Protein AF-A0A5J4TFV8-F1 (afdb_monomer_lite)

pLDDT: mean 76.61, std 14.11, range [41.38, 96.81]

Radius of gyration: 26.23 Å; chains: 1; bounding box: 53×34×76 Å

Organism: NCBI:txid222440

InterPro domains:
  IPR018939 Autophagy-related protein 27 [PF09451] (7-76)

Sequence (103 aa):
LYTTRHVYEVFWYDPQACYIKGGHGISIGWVFIILLIIAVALYFAIGSFIRGIIMKKKGNEVLPNFQFWIAVPGYIAYGAKLIFCPCISPRPGYDEIKDEQKV

Foldseek 3Di:
DDDDDDDDDPDPDDPPDDPPPPDPDDPVVVVVVVVVVVVVVCQQVVQLCCCCPVVVDDDQRSGPPSVVVVCVVVVVVVVVCCVVPVPDDPDPPPDPPPPDDDD

Structure (mmCIF, N/CA/C/O backbone):
data_AF-A0A5J4TFV8-F1
#
_entry.id   AF-A0A5J4TFV8-F1
#
loop_
_atom_site.group_PDB
_atom_site.id
_atom_site.type_symbol
_atom_site.label_atom_id
_atom_site.label_alt_id
_atom_site.label_comp_id
_atom_site.label_asym_id
_atom_site.label_entity_id
_atom_site.label_seq_id
_atom_site.pdbx_PDB_ins_code
_atom_site.Cartn_x
_atom_site.Cartn_y
_atom_site.Cartn_z
_atom_site.occupancy
_atom_site.B_iso_or_equiv
_atom_site.auth_seq_id
_atom_site.auth_comp_id
_atom_site.auth_asym_id
_atom_site.auth_atom_id
_atom_site.pdbx_PDB_model_num
ATOM 1 N N . LEU A 1 1 ? 11.021 -27.279 -57.393 1.00 42.78 1 LEU A N 1
ATOM 2 C CA . LEU A 1 1 ? 12.186 -26.375 -57.281 1.00 42.78 1 LEU A CA 1
ATOM 3 C C . LEU A 1 1 ? 11.903 -25.391 -56.145 1.00 42.78 1 LEU A C 1
ATOM 5 O O . LEU A 1 1 ? 10.908 -24.691 -56.186 1.00 42.78 1 LEU A O 1
ATOM 9 N N . TYR A 1 2 ? 12.715 -25.529 -55.100 1.00 46.75 2 TYR A N 1
ATOM 10 C CA . TYR A 1 2 ? 12.922 -24.809 -53.833 1.00 46.75 2 TYR A CA 1
ATOM 11 C C . TYR A 1 2 ? 12.117 -23.523 -53.520 1.00 46.75 2 TYR A C 1
ATOM 13 O O . TYR A 1 2 ? 12.299 -22.490 -54.152 1.00 46.75 2 TYR A O 1
ATOM 21 N N . THR A 1 3 ? 11.322 -23.572 -52.440 1.00 55.91 3 THR A N 1
ATOM 22 C CA . THR A 1 3 ? 10.806 -22.401 -51.703 1.00 55.91 3 THR A CA 1
ATOM 23 C C . THR A 1 3 ? 11.903 -21.871 -50.777 1.00 55.91 3 THR A C 1
ATOM 25 O O . THR A 1 3 ? 12.328 -22.563 -49.852 1.00 55.91 3 THR A O 1
ATOM 28 N N . THR A 1 4 ? 12.364 -20.643 -51.001 1.00 57.34 4 THR A N 1
ATOM 29 C CA . THR A 1 4 ? 13.286 -19.933 -50.105 1.00 57.34 4 THR A CA 1
ATOM 30 C C . THR A 1 4 ? 12.541 -19.422 -48.869 1.00 57.34 4 THR A C 1
ATOM 32 O O . THR A 1 4 ? 11.618 -18.618 -48.975 1.00 57.34 4 THR A O 1
ATOM 35 N N . ARG A 1 5 ? 12.935 -19.893 -47.679 1.00 58.16 5 ARG A N 1
ATOM 36 C CA . ARG A 1 5 ? 12.459 -19.384 -46.383 1.00 58.16 5 ARG A CA 1
ATOM 37 C C . ARG A 1 5 ? 13.254 -18.121 -46.034 1.00 58.16 5 ARG A C 1
ATOM 39 O O . ARG A 1 5 ? 14.449 -18.215 -45.777 1.00 58.16 5 ARG A O 1
ATOM 46 N N . HIS A 1 6 ? 12.603 -16.960 -46.007 1.00 63.12 6 HIS A N 1
ATOM 47 C CA . HIS A 1 6 ? 13.211 -15.729 -45.499 1.00 63.12 6 HIS A CA 1
ATOM 48 C C . HIS A 1 6 ? 13.226 -15.770 -43.966 1.00 63.12 6 HIS A C 1
ATOM 50 O O . HIS A 1 6 ? 12.175 -15.825 -43.329 1.00 63.12 6 HIS A O 1
ATOM 56 N N . VAL A 1 7 ? 14.421 -15.808 -43.379 1.00 68.56 7 VAL A N 1
ATOM 57 C CA . VAL A 1 7 ? 14.637 -15.690 -41.932 1.00 68.56 7 VAL A CA 1
ATOM 58 C C . VAL A 1 7 ? 14.918 -14.217 -41.654 1.00 68.56 7 VAL A C 1
ATOM 60 O O . VAL A 1 7 ? 15.916 -13.683 -42.128 1.00 68.56 7 VAL A O 1
ATOM 63 N N . TYR A 1 8 ? 14.011 -13.541 -40.952 1.00 63.94 8 TYR A N 1
ATOM 64 C CA . TYR A 1 8 ? 14.214 -12.159 -40.526 1.00 63.94 8 TYR A CA 1
ATOM 65 C C . TYR A 1 8 ? 14.977 -12.173 -39.201 1.00 63.94 8 TYR A C 1
ATOM 67 O O . TYR A 1 8 ? 14.409 -12.518 -38.166 1.00 63.94 8 TYR A O 1
ATOM 75 N N . GLU A 1 9 ? 16.259 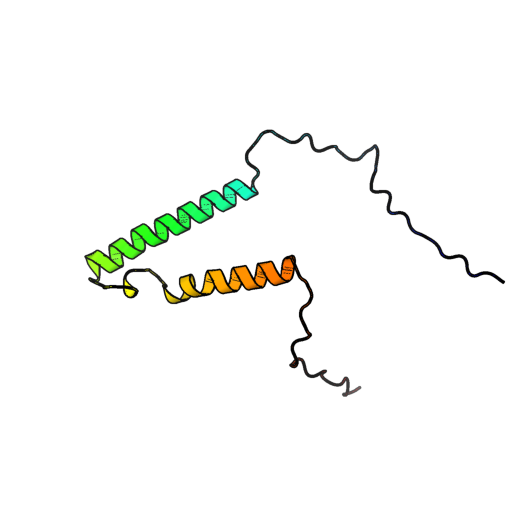-11.818 -39.220 1.00 65.12 9 GLU A N 1
ATOM 76 C CA . GLU A 1 9 ? 16.987 -11.521 -37.988 1.00 65.12 9 GLU A CA 1
ATOM 77 C C . GLU A 1 9 ? 16.696 -10.075 -37.595 1.00 65.12 9 GLU A C 1
ATOM 79 O O . GLU A 1 9 ? 17.107 -9.131 -38.270 1.00 65.12 9 GLU A O 1
ATOM 84 N N . VAL A 1 10 ? 15.931 -9.888 -36.519 1.00 70.56 10 VAL A N 1
ATOM 85 C CA . VAL A 1 10 ? 15.687 -8.551 -35.976 1.00 70.56 10 VAL A CA 1
ATOM 86 C C . VAL A 1 10 ? 16.948 -8.116 -35.237 1.00 70.56 10 VAL A C 1
ATOM 88 O O . VAL A 1 10 ? 17.192 -8.518 -34.099 1.00 70.56 10 VAL A O 1
ATOM 91 N N . PHE A 1 11 ? 17.782 -7.329 -35.912 1.00 57.81 11 PHE A N 1
ATOM 92 C CA . PHE A 1 11 ? 19.016 -6.797 -35.346 1.00 57.81 11 PHE A CA 1
ATOM 93 C C . PHE A 1 11 ? 18.692 -5.541 -34.524 1.00 57.81 11 PHE A C 1
ATOM 95 O O . PHE A 1 11 ? 18.552 -4.447 -35.058 1.00 57.81 11 PHE A O 1
ATOM 102 N N . TRP A 1 12 ? 18.546 -5.699 -33.206 1.00 69.06 12 TRP A N 1
ATOM 103 C CA . TRP A 1 12 ? 18.209 -4.615 -32.264 1.00 69.06 12 TRP A CA 1
ATOM 104 C C . TRP A 1 12 ? 19.369 -3.644 -31.971 1.00 69.06 12 TRP A C 1
ATOM 106 O O . TRP A 1 12 ? 19.258 -2.795 -31.088 1.00 69.06 12 TRP A O 1
ATOM 116 N N . TYR A 1 13 ? 20.500 -3.791 -32.663 1.00 66.12 13 TYR A N 1
ATOM 117 C CA . TYR A 1 13 ? 21.710 -3.011 -32.432 1.00 66.12 13 TYR A CA 1
ATOM 118 C C . TYR A 1 13 ? 21.830 -1.903 -33.479 1.00 66.12 13 TYR A C 1
ATOM 120 O O . TYR A 1 13 ? 22.240 -2.152 -34.611 1.00 66.12 13 TYR A O 1
ATOM 128 N N . ASP A 1 14 ? 21.477 -0.681 -33.088 1.00 72.31 14 ASP A N 1
ATOM 129 C CA . ASP A 1 14 ? 21.649 0.516 -33.908 1.00 72.31 14 ASP A CA 1
ATOM 130 C C . ASP A 1 14 ? 22.784 1.379 -33.314 1.00 72.31 14 ASP A C 1
ATOM 132 O O . ASP A 1 14 ? 22.697 1.780 -32.151 1.00 72.31 14 ASP A O 1
ATOM 136 N N . PRO A 1 15 ? 23.864 1.675 -34.065 1.00 68.44 15 PRO A N 1
ATOM 137 C CA . PRO A 1 15 ? 24.978 2.500 -33.588 1.00 68.44 15 PRO A CA 1
ATOM 138 C C . PRO A 1 15 ? 24.595 3.969 -33.326 1.00 68.44 15 PRO A C 1
ATOM 140 O O . PRO A 1 15 ? 25.396 4.712 -32.757 1.00 68.44 15 PRO A O 1
ATOM 143 N N . GLN A 1 16 ? 23.399 4.403 -33.733 1.00 71.44 16 GLN A N 1
ATOM 144 C CA . GLN A 1 16 ? 22.807 5.704 -33.406 1.00 71.44 16 GLN A CA 1
ATOM 145 C C . GLN A 1 16 ? 21.839 5.624 -32.211 1.00 71.44 16 GLN A C 1
ATOM 147 O O . GLN A 1 16 ? 21.328 6.658 -31.772 1.00 71.44 16 GLN A O 1
ATOM 152 N N . ALA A 1 17 ? 21.569 4.433 -31.660 1.00 72.19 17 ALA A N 1
ATOM 153 C CA . ALA A 1 17 ? 20.717 4.308 -30.486 1.00 72.19 17 ALA A CA 1
ATOM 154 C C . ALA A 1 17 ? 21.370 5.001 -29.284 1.00 72.19 17 ALA A C 1
ATOM 156 O O . ALA A 1 17 ? 22.509 4.724 -28.901 1.00 72.19 17 ALA A O 1
ATOM 157 N N . CYS A 1 18 ? 20.626 5.919 -28.669 1.00 70.38 18 CYS A N 1
ATOM 158 C CA . CYS A 1 18 ? 21.082 6.642 -27.494 1.00 70.38 18 CYS A CA 1
ATOM 159 C C . CYS A 1 18 ? 21.220 5.656 -26.325 1.00 70.38 18 CYS A C 1
ATOM 161 O O . CYS A 1 18 ? 20.222 5.152 -25.805 1.00 70.38 18 CYS A O 1
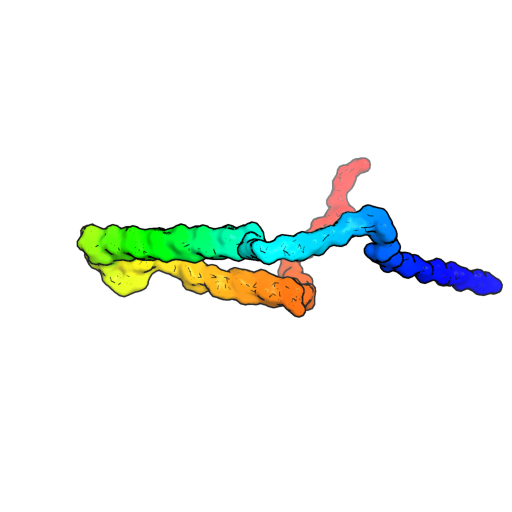ATOM 163 N N . TYR A 1 19 ? 22.456 5.350 -25.921 1.00 71.50 19 TYR A N 1
ATOM 164 C CA . TYR A 1 19 ? 22.691 4.498 -24.763 1.00 71.50 19 TYR A CA 1
ATOM 165 C C . TYR A 1 19 ? 22.224 5.245 -23.512 1.00 71.50 19 TYR A C 1
ATOM 167 O O . TYR A 1 19 ? 22.729 6.316 -23.166 1.00 71.50 19 TYR A O 1
ATOM 175 N N . ILE A 1 20 ? 21.222 4.694 -22.829 1.00 69.50 20 ILE A N 1
ATOM 176 C CA . ILE A 1 20 ? 20.762 5.250 -21.561 1.00 69.50 20 ILE A CA 1
ATOM 177 C C . ILE A 1 20 ? 21.905 5.050 -20.563 1.00 69.50 20 ILE A C 1
ATOM 179 O O . ILE A 1 20 ? 22.117 3.946 -20.060 1.00 69.50 20 ILE A O 1
ATOM 183 N N . LYS A 1 21 ? 22.667 6.113 -20.269 1.00 70.56 21 LYS A N 1
ATOM 184 C CA . LYS A 1 21 ? 23.517 6.142 -19.074 1.00 70.56 21 LYS A CA 1
ATOM 185 C C . LYS A 1 21 ? 22.592 5.938 -17.884 1.00 70.56 21 LYS A C 1
ATOM 187 O O . LYS A 1 21 ? 21.814 6.832 -17.560 1.00 70.56 21 LYS A O 1
ATOM 192 N N . GLY A 1 22 ? 22.654 4.759 -17.266 1.00 64.81 22 GLY A N 1
ATOM 193 C CA . GLY A 1 22 ? 21.910 4.457 -16.051 1.00 64.81 22 GLY A CA 1
ATOM 194 C C . GLY A 1 22 ? 22.219 5.513 -14.996 1.00 64.81 22 GLY A C 1
ATOM 195 O O . GLY A 1 22 ? 23.317 5.547 -14.445 1.00 64.81 22 GLY A O 1
ATOM 196 N N . GLY A 1 23 ? 21.273 6.423 -14.768 1.00 65.00 23 GLY A N 1
ATOM 197 C CA . GLY A 1 23 ? 21.379 7.403 -13.701 1.00 65.00 23 GLY A CA 1
ATOM 198 C C . GLY A 1 23 ? 21.353 6.675 -12.362 1.00 65.00 23 GLY A C 1
ATOM 199 O O . GLY A 1 23 ? 20.443 5.890 -12.105 1.00 65.00 23 GLY A O 1
ATOM 200 N N . HIS A 1 24 ? 22.343 6.934 -11.507 1.00 65.69 24 HIS A N 1
ATOM 201 C CA . HIS A 1 24 ? 22.282 6.547 -10.100 1.00 65.69 24 HIS A CA 1
ATOM 202 C C . HIS A 1 24 ? 21.179 7.375 -9.427 1.00 65.69 24 HIS A C 1
ATOM 204 O O . HIS A 1 24 ? 21.394 8.518 -9.033 1.00 65.69 24 HIS A O 1
ATOM 210 N N . GLY A 1 25 ? 19.975 6.817 -9.348 1.00 75.44 25 GLY A N 1
ATOM 211 C CA . GLY A 1 25 ? 18.814 7.443 -8.731 1.00 75.44 25 GLY A CA 1
ATOM 212 C C . GLY A 1 25 ? 17.697 6.428 -8.534 1.00 75.44 25 GLY A C 1
ATOM 213 O O . GLY A 1 25 ? 17.647 5.398 -9.209 1.00 75.44 25 GLY A O 1
ATOM 214 N N . ILE A 1 26 ? 16.799 6.702 -7.589 1.00 80.06 26 ILE A N 1
ATOM 215 C CA . ILE A 1 26 ? 15.591 5.896 -7.413 1.00 80.06 26 ILE A CA 1
ATOM 216 C C . ILE A 1 26 ? 14.783 5.966 -8.718 1.00 80.06 26 ILE A C 1
ATOM 218 O O . ILE A 1 26 ? 14.457 7.052 -9.199 1.00 80.06 26 ILE A O 1
ATOM 222 N N . SER A 1 27 ? 14.486 4.806 -9.313 1.00 86.31 27 SER A N 1
ATOM 223 C CA . SER A 1 27 ? 13.592 4.758 -10.474 1.00 86.31 27 SER A CA 1
ATOM 224 C C . SER A 1 27 ? 12.234 5.330 -10.079 1.00 86.31 27 SER A C 1
ATOM 226 O O . SER A 1 27 ? 11.747 5.088 -8.973 1.00 86.31 27 SER A O 1
ATOM 228 N N . ILE A 1 28 ? 11.600 6.057 -10.997 1.00 88.06 28 ILE A N 1
ATOM 229 C CA . ILE A 1 28 ? 10.283 6.659 -10.779 1.00 88.06 28 ILE A CA 1
ATOM 230 C C . ILE A 1 28 ? 9.251 5.628 -10.289 1.00 88.06 28 ILE A C 1
ATOM 232 O O . ILE A 1 28 ? 8.412 5.945 -9.451 1.00 88.06 28 ILE A O 1
ATOM 236 N N . GLY A 1 29 ? 9.374 4.366 -10.721 1.00 89.31 29 GLY A N 1
ATOM 237 C CA . GLY A 1 29 ? 8.528 3.270 -10.246 1.00 89.31 29 GLY A CA 1
ATOM 238 C C . GLY A 1 29 ? 8.635 3.038 -8.736 1.00 89.31 29 GLY A C 1
ATOM 239 O O . GLY A 1 29 ? 7.619 2.854 -8.069 1.00 89.31 29 GLY A O 1
ATOM 240 N N . TRP A 1 30 ? 9.839 3.130 -8.167 1.00 93.19 30 TRP A N 1
ATOM 241 C CA . TRP A 1 30 ? 10.036 3.009 -6.720 1.00 93.19 30 TRP A CA 1
ATOM 242 C C . TRP A 1 30 ? 9.425 4.183 -5.955 1.00 93.19 30 TRP A C 1
ATOM 244 O O . TRP A 1 30 ? 8.854 3.968 -4.888 1.00 93.19 30 TRP A O 1
ATOM 254 N N . VAL A 1 31 ? 9.463 5.399 -6.510 1.00 93.94 31 VAL A N 1
ATOM 255 C CA . VAL A 1 31 ? 8.786 6.564 -5.909 1.00 93.94 31 VAL A CA 1
ATOM 256 C C . VAL A 1 31 ? 7.283 6.309 -5.791 1.00 93.94 31 VAL A C 1
ATOM 258 O O . VAL A 1 31 ? 6.708 6.501 -4.720 1.00 93.94 31 VAL A O 1
ATOM 261 N N . PHE A 1 32 ? 6.652 5.819 -6.862 1.00 95.19 32 PHE A N 1
ATOM 262 C CA . PHE A 1 32 ? 5.225 5.485 -6.856 1.00 95.19 32 PHE A CA 1
ATOM 263 C C . PHE A 1 32 ? 4.877 4.408 -5.825 1.00 95.19 32 PHE A C 1
ATOM 265 O O . PHE A 1 32 ? 3.889 4.553 -5.105 1.00 95.19 32 PHE A O 1
ATOM 272 N N . ILE A 1 33 ? 5.696 3.357 -5.713 1.00 94.50 33 ILE A N 1
ATOM 273 C CA . ILE A 1 33 ? 5.489 2.287 -4.725 1.00 94.50 33 ILE A CA 1
ATOM 274 C C . ILE A 1 33 ? 5.547 2.849 -3.301 1.00 94.50 33 ILE A C 1
ATOM 276 O O . ILE A 1 33 ? 4.672 2.554 -2.488 1.00 94.50 33 ILE A O 1
ATOM 280 N N . ILE A 1 34 ? 6.539 3.690 -3.000 1.00 94.81 34 ILE A N 1
ATOM 281 C CA . ILE A 1 34 ? 6.690 4.301 -1.673 1.00 94.81 34 ILE A CA 1
ATOM 282 C C . ILE A 1 34 ? 5.478 5.180 -1.340 1.00 94.81 34 ILE A C 1
ATOM 284 O O . ILE A 1 34 ? 4.913 5.056 -0.253 1.00 94.81 34 ILE A O 1
ATOM 288 N N . LEU A 1 35 ? 5.036 6.027 -2.276 1.00 95.19 35 LEU A N 1
ATOM 289 C CA . LEU A 1 35 ? 3.855 6.873 -2.080 1.00 95.19 35 LEU A CA 1
ATOM 290 C C . LEU A 1 35 ? 2.591 6.048 -1.829 1.00 95.19 35 LEU A C 1
ATOM 292 O O . LEU A 1 35 ? 1.806 6.387 -0.943 1.00 95.19 35 LEU A O 1
ATOM 296 N N . LEU A 1 36 ? 2.412 4.949 -2.564 1.00 93.75 36 LEU A N 1
ATOM 297 C CA . LEU A 1 36 ? 1.288 4.041 -2.365 1.00 93.75 36 LEU A CA 1
ATOM 298 C C . LEU A 1 36 ? 1.327 3.421 -0.964 1.00 93.75 36 LEU A C 1
ATOM 300 O O . LEU A 1 36 ? 0.311 3.429 -0.273 1.00 93.75 36 LEU A O 1
ATOM 304 N N . ILE A 1 37 ? 2.489 2.944 -0.511 1.00 94.50 37 ILE A N 1
ATOM 305 C CA . ILE A 1 37 ? 2.647 2.375 0.837 1.00 94.50 37 ILE A CA 1
ATOM 306 C C . ILE A 1 37 ? 2.293 3.412 1.909 1.00 94.50 37 ILE A C 1
ATOM 308 O O . ILE A 1 37 ? 1.543 3.099 2.835 1.00 94.50 37 ILE A O 1
ATOM 312 N N . ILE A 1 38 ? 2.779 4.649 1.773 1.00 96.81 38 ILE A N 1
ATOM 313 C CA . ILE A 1 3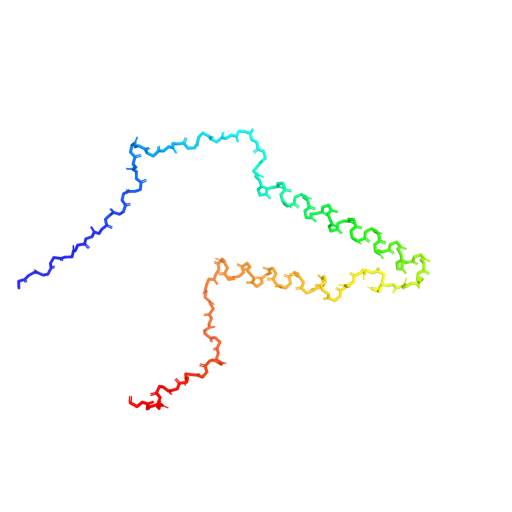8 ? 2.483 5.732 2.721 1.00 96.81 38 ILE A CA 1
ATOM 314 C C . ILE A 1 38 ? 0.983 6.046 2.734 1.00 96.81 38 ILE A C 1
ATOM 316 O O . ILE A 1 38 ? 0.386 6.146 3.807 1.00 96.81 38 ILE A O 1
ATOM 320 N N . ALA A 1 39 ? 0.352 6.162 1.564 1.00 94.81 39 ALA A N 1
ATOM 321 C CA . ALA A 1 39 ? -1.080 6.431 1.460 1.00 94.81 39 ALA A CA 1
ATOM 322 C C . ALA A 1 39 ? -1.921 5.321 2.112 1.00 94.81 39 ALA A C 1
ATOM 324 O O . ALA A 1 39 ? -2.863 5.606 2.854 1.00 94.81 39 ALA A O 1
ATOM 325 N N . VAL A 1 40 ? -1.551 4.057 1.893 1.00 92.31 40 VAL A N 1
ATOM 326 C CA . VAL A 1 40 ? -2.212 2.898 2.505 1.00 92.31 40 VAL A CA 1
ATOM 327 C C . VAL A 1 40 ? -2.014 2.888 4.023 1.00 92.31 40 VAL A C 1
ATOM 329 O O . VAL A 1 40 ? -2.976 2.677 4.764 1.00 92.31 40 VAL A O 1
ATOM 332 N N . ALA A 1 41 ? -0.805 3.181 4.507 1.00 93.56 41 ALA A N 1
ATOM 333 C CA . ALA A 1 41 ? -0.523 3.271 5.938 1.00 93.56 41 ALA A CA 1
ATOM 334 C C . ALA A 1 41 ? -1.348 4.378 6.615 1.00 93.56 41 ALA A C 1
ATOM 336 O O . ALA A 1 41 ? -1.974 4.132 7.647 1.00 93.56 41 ALA A O 1
ATOM 337 N N . LEU A 1 42 ? -1.411 5.570 6.013 1.00 95.19 42 LEU A N 1
ATOM 338 C CA . LEU A 1 42 ? -2.229 6.681 6.510 1.00 95.19 42 LEU A CA 1
ATOM 339 C C . LEU A 1 42 ? -3.718 6.332 6.515 1.00 95.19 42 LEU A C 1
ATOM 341 O O . LEU A 1 42 ? -4.411 6.612 7.494 1.00 95.19 42 LEU A O 1
ATOM 345 N N . TYR A 1 43 ? -4.205 5.679 5.460 1.00 91.56 43 TYR A N 1
ATOM 346 C CA . TYR A 1 43 ? -5.587 5.221 5.374 1.00 91.56 43 TYR A CA 1
ATOM 347 C C . TYR A 1 43 ? -5.941 4.257 6.514 1.00 91.56 43 TYR A C 1
ATOM 349 O O . TYR A 1 43 ? -6.964 4.439 7.183 1.00 91.56 43 TYR A O 1
ATOM 357 N N . PHE A 1 44 ? -5.082 3.270 6.788 1.00 91.81 44 PHE A N 1
ATOM 358 C CA . PHE A 1 44 ? -5.292 2.356 7.907 1.00 91.81 44 PHE A CA 1
ATOM 359 C C . PHE A 1 44 ? -5.176 3.058 9.255 1.00 91.81 44 PHE A C 1
ATOM 361 O O . PHE A 1 44 ? -6.036 2.839 10.101 1.00 91.81 44 PHE A O 1
ATOM 368 N N . ALA A 1 45 ? -4.177 3.916 9.468 1.00 91.56 45 ALA A N 1
ATOM 369 C CA . ALA A 1 45 ? -3.987 4.617 10.736 1.00 91.56 45 ALA A CA 1
ATOM 370 C C . ALA A 1 45 ? -5.187 5.517 11.070 1.00 91.56 45 ALA A C 1
ATOM 372 O O . ALA A 1 45 ? -5.817 5.350 12.113 1.00 91.56 45 ALA A O 1
ATOM 373 N N . ILE A 1 46 ? -5.565 6.413 10.155 1.00 92.62 46 ILE A N 1
ATOM 374 C CA . ILE A 1 46 ? -6.666 7.361 10.366 1.00 92.62 46 ILE A CA 1
ATOM 375 C C . ILE A 1 46 ? -8.002 6.618 10.429 1.00 92.62 46 ILE A C 1
ATOM 377 O O . ILE A 1 46 ? -8.816 6.853 11.324 1.00 92.62 46 ILE A O 1
ATOM 381 N N . GLY A 1 47 ? -8.237 5.691 9.502 1.00 86.62 47 GLY A N 1
ATOM 382 C CA . GLY A 1 47 ? -9.508 4.986 9.435 1.00 86.62 47 GLY A CA 1
ATOM 383 C C . GLY A 1 47 ? -9.722 4.016 10.602 1.00 86.62 47 GLY A C 1
ATOM 384 O O . GLY A 1 47 ? -10.843 3.929 11.107 1.00 86.62 47 GLY A O 1
ATOM 385 N N . SER A 1 48 ? -8.669 3.336 11.072 1.00 86.25 48 SER A N 1
ATOM 386 C CA . SER A 1 48 ? -8.747 2.492 12.274 1.00 86.25 48 SER A CA 1
ATOM 387 C C . SER A 1 48 ? -8.902 3.324 13.544 1.00 86.25 48 SER A C 1
ATOM 389 O O . SER A 1 48 ? -9.697 2.951 14.404 1.00 86.25 48 SER A O 1
ATOM 391 N N . PHE A 1 49 ? -8.241 4.483 13.639 1.00 88.62 49 PHE A N 1
ATOM 392 C CA . PHE A 1 49 ? -8.394 5.404 14.764 1.00 88.62 49 PHE A CA 1
ATOM 393 C C . PHE A 1 49 ? -9.842 5.893 14.897 1.00 88.62 49 PHE A C 1
ATOM 395 O O . PHE A 1 49 ? -10.452 5.761 15.960 1.00 88.62 49 PHE A O 1
ATOM 402 N N . ILE A 1 50 ? -10.437 6.375 13.801 1.00 87.81 50 ILE A N 1
ATOM 403 C CA . ILE A 1 50 ? -11.832 6.840 13.784 1.00 87.81 50 ILE A CA 1
ATOM 404 C C . ILE A 1 50 ? -12.791 5.691 14.133 1.00 87.81 50 ILE A C 1
ATOM 406 O O . ILE A 1 50 ? -13.652 5.833 15.003 1.00 87.81 50 ILE A O 1
ATOM 410 N N . ARG A 1 51 ? -12.650 4.526 13.491 1.00 83.38 51 ARG A N 1
ATOM 411 C CA . ARG A 1 51 ? -13.576 3.398 13.698 1.00 83.38 51 ARG A CA 1
ATOM 412 C C . ARG A 1 51 ? -13.428 2.758 15.079 1.00 83.38 51 ARG A C 1
ATOM 414 O O . ARG A 1 51 ? -14.432 2.401 15.693 1.00 83.38 51 ARG A O 1
ATOM 421 N N . GLY A 1 52 ? -12.203 2.637 15.575 1.00 84.25 52 GLY A N 1
ATOM 422 C CA . GLY A 1 52 ? -11.900 2.020 16.863 1.00 84.25 52 GLY A CA 1
ATOM 423 C C . GLY A 1 52 ? -12.262 2.909 18.050 1.00 84.25 52 GLY A C 1
ATOM 424 O O . GLY A 1 52 ? -12.892 2.432 18.992 1.00 84.25 52 GLY A O 1
ATOM 425 N N . ILE A 1 53 ? -11.912 4.198 18.007 1.00 83.44 53 ILE A N 1
ATOM 426 C CA . ILE A 1 53 ? -12.079 5.094 19.163 1.00 83.44 53 ILE A CA 1
ATOM 427 C C . ILE A 1 53 ? -13.425 5.815 19.126 1.00 83.44 53 ILE A C 1
ATOM 429 O O . ILE A 1 53 ? -14.143 5.817 20.126 1.00 83.44 53 ILE A O 1
ATOM 433 N N . ILE A 1 54 ? -13.797 6.395 17.981 1.00 83.94 54 ILE A N 1
ATOM 434 C CA . ILE A 1 54 ? -15.017 7.210 17.876 1.00 83.94 54 ILE A CA 1
ATOM 435 C C . ILE A 1 54 ? -16.241 6.307 17.720 1.00 83.94 54 ILE A C 1
ATOM 437 O O . ILE A 1 54 ? -17.224 6.461 18.440 1.00 83.94 54 ILE A O 1
ATOM 441 N N . MET A 1 55 ? -16.177 5.325 16.816 1.00 84.12 55 MET A N 1
ATOM 442 C CA . MET A 1 55 ? -17.316 4.439 16.538 1.00 84.12 55 MET A CA 1
ATOM 443 C C . MET A 1 55 ? -17.364 3.184 17.420 1.00 84.12 55 MET A C 1
ATOM 445 O O . MET A 1 55 ? -18.311 2.406 17.304 1.00 84.12 55 MET A O 1
ATOM 449 N N . LYS A 1 56 ? -16.359 2.967 18.286 1.00 83.56 56 LYS A N 1
ATOM 450 C CA . LYS A 1 56 ? -16.233 1.790 19.172 1.00 83.56 56 LYS A CA 1
ATOM 451 C C . LYS A 1 56 ? -16.425 0.447 18.451 1.00 83.56 56 LYS A C 1
ATOM 453 O O . LYS A 1 56 ? -16.880 -0.531 19.050 1.00 83.56 56 LYS A O 1
ATOM 458 N N . LYS A 1 57 ? -16.085 0.391 17.161 1.00 79.75 57 LYS A N 1
ATOM 459 C CA . LYS A 1 57 ? -16.112 -0.839 16.365 1.00 79.75 57 LYS A CA 1
ATOM 460 C C . LYS A 1 57 ? -15.079 -1.812 16.943 1.00 79.75 57 LYS A C 1
ATOM 462 O O . LYS A 1 57 ? -14.031 -1.386 17.422 1.00 79.75 57 LYS A O 1
ATOM 467 N N . LYS A 1 58 ? -15.373 -3.114 16.935 1.00 79.31 58 LYS A N 1
ATOM 468 C CA . LYS A 1 58 ? -14.489 -4.160 17.481 1.00 79.31 58 LYS A CA 1
ATOM 469 C C . LYS A 1 58 ? -14.173 -5.214 16.423 1.00 79.31 58 LYS A C 1
ATOM 471 O O . LYS A 1 58 ? -14.967 -5.453 15.517 1.00 79.31 58 LYS A O 1
ATOM 476 N N . GLY A 1 59 ? -13.006 -5.843 16.554 1.00 80.62 59 GLY A N 1
ATOM 477 C CA . GLY A 1 59 ? -12.550 -6.891 15.640 1.00 80.62 59 GLY A CA 1
ATOM 478 C C . GLY A 1 59 ? -12.341 -6.379 14.213 1.00 80.62 59 GLY A C 1
ATOM 479 O O . GLY A 1 59 ? -11.781 -5.304 14.001 1.00 80.62 59 GLY A O 1
ATOM 480 N N . ASN A 1 60 ? -12.823 -7.142 13.232 1.00 74.56 60 ASN A N 1
ATOM 481 C CA . ASN A 1 60 ? -12.571 -6.899 11.806 1.00 74.56 60 ASN A CA 1
ATOM 482 C C . ASN A 1 60 ? -13.250 -5.631 11.258 1.00 74.56 60 ASN A C 1
ATOM 484 O O . ASN A 1 60 ? -12.892 -5.165 10.180 1.00 74.56 60 ASN A O 1
ATOM 488 N N . GLU A 1 61 ? -14.198 -5.037 11.990 1.00 78.06 61 GLU A N 1
ATOM 489 C CA . GLU A 1 61 ? -14.879 -3.804 11.570 1.00 78.06 61 GLU A CA 1
ATOM 490 C C . GLU A 1 61 ? -14.075 -2.524 11.849 1.00 78.06 61 GLU A C 1
ATOM 492 O O . GLU A 1 61 ? -14.420 -1.450 11.342 1.00 78.06 61 GLU A O 1
ATOM 497 N N . VAL A 1 62 ? -13.013 -2.630 12.660 1.00 82.25 62 VAL A N 1
ATOM 498 C CA . VAL A 1 62 ? -12.067 -1.531 12.908 1.00 82.25 62 VAL A CA 1
ATOM 499 C C . VAL A 1 62 ? -11.304 -1.202 11.631 1.00 82.25 62 VAL A C 1
ATOM 501 O O . VAL A 1 62 ? -11.024 -0.035 11.363 1.00 82.25 62 VAL A O 1
ATOM 504 N N . LEU A 1 63 ? -11.006 -2.222 10.820 1.00 83.00 63 LEU A N 1
ATOM 505 C CA . LEU A 1 63 ? -10.291 -2.042 9.572 1.00 83.00 63 LEU A CA 1
ATOM 506 C C . LEU A 1 63 ? -11.219 -1.404 8.521 1.00 83.00 63 LEU A C 1
ATOM 508 O O . LEU A 1 63 ? -12.264 -1.972 8.183 1.00 83.00 63 LEU A O 1
ATOM 512 N N . PRO A 1 64 ? -10.866 -0.233 7.969 1.00 80.88 64 PRO A N 1
ATOM 513 C CA . PRO A 1 64 ? -11.650 0.384 6.909 1.00 80.88 64 PRO A CA 1
ATOM 514 C C . PRO A 1 64 ? -11.694 -0.525 5.672 1.00 80.88 64 PRO A C 1
ATOM 516 O O . PRO A 1 64 ? -10.655 -0.975 5.196 1.00 80.88 64 PRO A O 1
ATOM 519 N N . ASN A 1 65 ? -12.896 -0.798 5.151 1.00 84.81 65 ASN A N 1
ATOM 520 C CA . ASN A 1 65 ? -13.114 -1.619 3.951 1.00 84.81 65 ASN A CA 1
ATOM 521 C C . ASN A 1 65 ? -12.429 -3.001 3.992 1.00 84.81 65 ASN A C 1
ATOM 523 O O . ASN A 1 65 ? -11.868 -3.449 2.997 1.00 84.81 65 ASN A O 1
ATOM 527 N N . PHE A 1 66 ? -12.491 -3.702 5.129 1.00 84.50 66 PHE A N 1
ATOM 5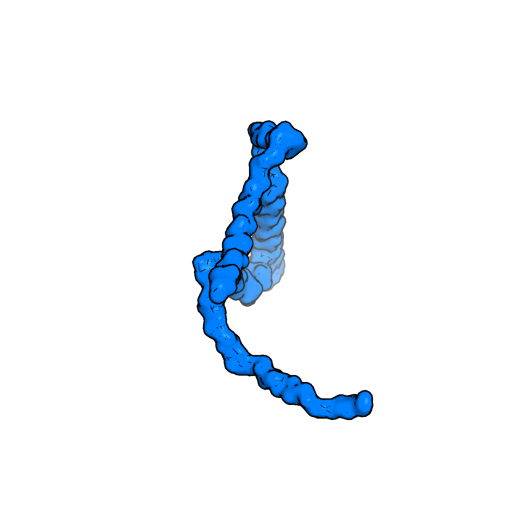28 C CA . PHE A 1 66 ? -11.863 -5.019 5.325 1.00 84.50 66 PHE A CA 1
ATOM 529 C C . PHE A 1 66 ? -12.098 -6.023 4.177 1.00 84.50 66 PHE A C 1
ATOM 531 O O . PHE A 1 66 ? -11.156 -6.671 3.731 1.00 84.50 66 PHE A O 1
ATOM 538 N N . GLN A 1 67 ? -13.328 -6.104 3.652 1.00 84.62 67 GLN A N 1
ATOM 539 C CA . GLN A 1 67 ? -13.699 -7.014 2.554 1.00 84.62 67 GLN A CA 1
ATOM 540 C C . GLN A 1 67 ? -12.898 -6.771 1.264 1.00 84.62 67 GLN A C 1
ATOM 542 O O . GLN A 1 67 ? -12.595 -7.708 0.532 1.00 84.62 67 GLN A O 1
ATOM 547 N N . PHE A 1 68 ? -12.514 -5.522 0.993 1.00 85.50 68 PHE A N 1
ATOM 548 C CA . PHE A 1 68 ? -11.644 -5.206 -0.135 1.00 85.50 68 PHE A CA 1
ATOM 549 C C . PHE A 1 68 ? -10.230 -5.743 0.113 1.00 85.50 68 PHE A C 1
ATOM 551 O O . PHE A 1 68 ? -9.675 -6.453 -0.722 1.00 85.50 68 PHE A O 1
ATOM 558 N N . TRP A 1 69 ? -9.672 -5.467 1.293 1.00 87.06 69 TRP A N 1
ATOM 559 C CA . TRP A 1 69 ? -8.290 -5.818 1.627 1.00 87.06 69 TRP A CA 1
ATOM 560 C C . TRP A 1 69 ? -8.029 -7.321 1.688 1.00 87.06 69 TRP A C 1
ATOM 562 O O . TRP A 1 69 ? -6.943 -7.752 1.313 1.00 87.06 69 TRP A O 1
ATOM 572 N N . ILE A 1 70 ? -9.014 -8.129 2.082 1.00 88.69 70 ILE A N 1
ATOM 573 C CA . ILE A 1 70 ? -8.886 -9.595 2.029 1.00 88.69 70 ILE A CA 1
ATOM 574 C C . ILE A 1 70 ? -8.899 -10.144 0.595 1.00 88.69 70 ILE A C 1
ATOM 576 O O . ILE A 1 70 ? -8.336 -11.207 0.346 1.00 88.69 70 ILE A O 1
ATOM 580 N N . ALA A 1 71 ? -9.518 -9.435 -0.354 1.00 88.31 71 ALA A N 1
ATOM 581 C CA . ALA A 1 71 ? -9.615 -9.868 -1.747 1.00 88.31 71 ALA A CA 1
ATOM 582 C C . ALA A 1 71 ? -8.363 -9.499 -2.567 1.00 88.31 71 ALA A C 1
ATOM 584 O O . ALA A 1 71 ? -8.009 -10.207 -3.512 1.00 88.31 71 ALA A O 1
ATOM 585 N N . VAL A 1 72 ? -7.659 -8.426 -2.183 1.00 89.50 72 VAL A N 1
ATOM 586 C CA . VAL A 1 72 ? -6.463 -7.913 -2.879 1.00 89.50 72 VAL A CA 1
ATOM 587 C C . VAL A 1 72 ? -5.373 -8.977 -3.101 1.00 89.50 72 VAL A C 1
ATOM 589 O O . VAL A 1 72 ? -4.942 -9.120 -4.247 1.00 89.50 72 VAL A O 1
ATOM 592 N N . PRO A 1 73 ? -4.940 -9.773 -2.100 1.00 87.12 73 PRO A N 1
ATOM 593 C CA . PRO A 1 73 ? -3.934 -10.818 -2.313 1.00 87.12 73 PRO A CA 1
ATOM 594 C C . PRO A 1 73 ? -4.355 -11.851 -3.362 1.00 87.12 73 PRO A C 1
ATOM 596 O O . PRO A 1 73 ? -3.525 -12.308 -4.148 1.00 87.12 73 PRO A O 1
ATOM 599 N N . GLY A 1 74 ? -5.651 -12.176 -3.416 1.00 88.25 74 GLY A N 1
ATOM 600 C CA . GLY A 1 74 ? -6.216 -13.048 -4.440 1.00 88.25 74 GLY A CA 1
ATOM 601 C C . GLY A 1 74 ? -6.012 -12.462 -5.833 1.00 88.25 74 GLY A C 1
ATOM 602 O O . GLY A 1 74 ? -5.431 -13.120 -6.694 1.00 88.25 74 GLY A O 1
ATOM 603 N N . TYR A 1 75 ? -6.411 -11.205 -6.044 1.00 88.19 75 TYR A N 1
ATOM 604 C CA . TYR A 1 75 ? -6.246 -10.527 -7.335 1.00 88.19 75 TYR A CA 1
ATOM 605 C C . TYR A 1 75 ? -4.781 -10.411 -7.768 1.00 88.19 75 TYR A C 1
ATOM 607 O O . TYR A 1 75 ? -4.476 -10.643 -8.938 1.00 88.19 75 TYR A O 1
ATOM 615 N N . ILE A 1 76 ? -3.868 -10.127 -6.835 1.00 89.69 76 ILE A N 1
ATOM 616 C CA . ILE A 1 76 ? -2.427 -10.078 -7.121 1.00 89.69 76 ILE A CA 1
ATOM 617 C C . ILE A 1 76 ? -1.920 -11.457 -7.552 1.00 89.69 76 ILE A C 1
ATOM 619 O O . ILE A 1 76 ? -1.208 -11.558 -8.548 1.00 89.69 76 ILE A O 1
ATOM 623 N N . ALA A 1 77 ? -2.313 -12.528 -6.858 1.00 87.31 77 ALA A N 1
ATOM 624 C CA . ALA A 1 77 ? -1.917 -13.886 -7.220 1.00 87.31 77 ALA A CA 1
ATOM 625 C C . ALA A 1 77 ? -2.453 -14.299 -8.602 1.00 87.31 77 ALA A C 1
ATOM 627 O O . ALA A 1 77 ? -1.736 -14.944 -9.367 1.00 87.31 77 ALA A O 1
ATOM 628 N N . TYR A 1 78 ? -3.684 -13.909 -8.949 1.00 86.56 78 TYR A N 1
ATOM 629 C CA . TYR A 1 78 ? -4.221 -14.114 -10.297 1.00 86.56 78 TYR A CA 1
ATOM 630 C C . TYR A 1 78 ? -3.429 -13.328 -11.347 1.00 86.56 78 TYR A C 1
ATOM 632 O O . TYR A 1 78 ? -3.010 -13.916 -12.338 1.00 86.56 78 TYR A O 1
ATOM 640 N N . GLY A 1 79 ? -3.161 -12.040 -11.117 1.00 85.69 79 GLY A N 1
ATOM 641 C CA . GLY A 1 79 ? -2.351 -11.216 -12.019 1.00 85.69 79 GLY A CA 1
ATOM 642 C C . GLY A 1 79 ? -0.940 -11.770 -12.222 1.00 85.69 79 GLY A C 1
ATOM 643 O O . GLY A 1 79 ? -0.479 -11.900 -13.352 1.00 85.69 79 GLY A O 1
ATOM 644 N N . ALA A 1 80 ? -0.278 -12.185 -11.141 1.00 86.19 80 ALA A N 1
ATOM 645 C CA . ALA A 1 80 ? 1.035 -12.814 -11.207 1.00 86.19 80 ALA A CA 1
ATOM 646 C C . ALA A 1 80 ? 0.993 -14.120 -12.012 1.00 86.19 80 ALA A C 1
ATOM 648 O O . ALA A 1 80 ? 1.841 -14.329 -12.874 1.00 86.19 80 ALA A O 1
ATOM 649 N N . LYS A 1 81 ? -0.018 -14.973 -11.801 1.00 83.94 81 LYS A N 1
ATOM 650 C CA . LYS A 1 81 ? -0.200 -16.186 -12.612 1.00 83.94 81 LYS A CA 1
ATOM 651 C C . LYS A 1 81 ? -0.352 -15.862 -14.096 1.00 83.94 81 LYS A C 1
ATOM 653 O O . LYS A 1 81 ? 0.294 -16.523 -14.892 1.00 83.94 81 LYS A O 1
ATOM 658 N N . LEU A 1 82 ? -1.127 -14.837 -14.458 1.00 82.62 82 LEU A N 1
ATOM 659 C CA . LEU A 1 82 ? -1.285 -14.405 -15.855 1.00 82.62 82 LEU A CA 1
ATOM 660 C C . LEU A 1 82 ? 0.045 -13.975 -16.486 1.00 82.62 82 LEU A C 1
ATOM 662 O O . LEU A 1 82 ? 0.314 -14.311 -17.634 1.00 82.62 82 LEU A O 1
ATOM 666 N N . ILE A 1 83 ? 0.870 -13.243 -15.733 1.00 86.31 83 ILE A N 1
ATOM 667 C CA . ILE A 1 83 ? 2.156 -12.726 -16.215 1.00 86.31 83 ILE A CA 1
ATOM 668 C C . ILE A 1 83 ? 3.200 -13.846 -16.326 1.00 86.31 83 ILE A C 1
ATOM 670 O O . ILE A 1 83 ? 3.904 -13.930 -17.328 1.00 86.31 83 ILE A O 1
ATOM 674 N N . PHE A 1 84 ? 3.313 -14.706 -15.310 1.00 82.25 84 PHE A N 1
ATOM 675 C CA . PHE A 1 84 ? 4.361 -15.733 -15.239 1.00 82.25 84 PHE A CA 1
ATOM 676 C C . PHE A 1 84 ? 3.988 -17.052 -15.924 1.00 82.25 84 PHE A C 1
ATOM 678 O O . PHE A 1 84 ? 4.872 -17.833 -16.267 1.00 82.25 84 PHE A O 1
ATOM 685 N N . CYS A 1 85 ? 2.699 -17.324 -16.115 1.00 74.69 85 CYS A N 1
ATOM 686 C CA . CYS A 1 85 ? 2.206 -18.532 -16.761 1.00 74.69 85 CYS A CA 1
ATOM 687 C C . CYS A 1 85 ? 0.952 -18.191 -17.592 1.00 74.69 85 CYS A C 1
ATOM 689 O O . CYS A 1 85 ? -0.173 -18.343 -17.111 1.00 74.69 85 CYS A O 1
ATOM 691 N N . PRO A 1 86 ? 1.115 -17.741 -18.851 1.00 66.19 86 PRO A N 1
ATOM 692 C CA . PRO A 1 86 ? 0.008 -17.310 -19.711 1.00 66.19 86 PRO A CA 1
ATOM 693 C C . PRO A 1 86 ? -0.918 -18.455 -20.164 1.00 66.19 86 PRO A C 1
ATOM 695 O O . PRO A 1 86 ? -1.805 -18.243 -20.988 1.00 66.19 86 PRO A O 1
ATOM 698 N N . CYS A 1 87 ? -0.750 -19.665 -19.621 1.00 65.25 87 CYS A N 1
ATOM 699 C CA . CYS A 1 87 ? -1.598 -20.831 -19.848 1.00 65.25 87 CYS A CA 1
ATOM 700 C C . CYS A 1 87 ? -2.965 -20.661 -19.160 1.00 65.25 87 CYS A C 1
ATOM 702 O O . CYS A 1 87 ? -3.313 -21.379 -18.222 1.00 65.25 87 CYS A O 1
ATOM 704 N N . ILE A 1 88 ? -3.745 -19.687 -19.618 1.00 59.78 88 ILE A N 1
ATOM 705 C CA . ILE A 1 88 ? -5.174 -19.591 -19.345 1.00 59.78 88 ILE A CA 1
ATOM 706 C C . ILE A 1 88 ? -5.837 -2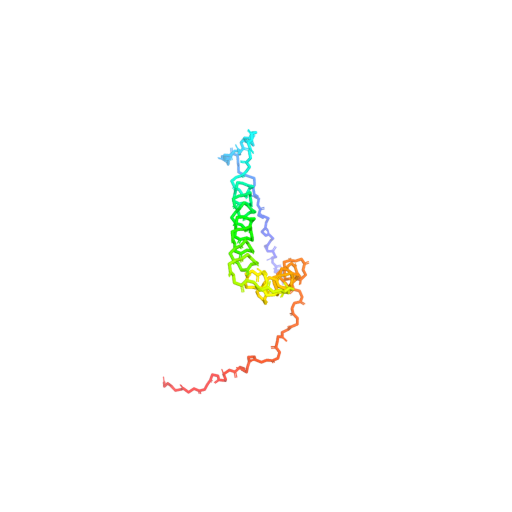0.640 -20.230 1.00 59.78 88 ILE A C 1
ATOM 708 O O . ILE A 1 88 ? -5.845 -20.504 -21.454 1.00 59.78 88 ILE A O 1
ATOM 712 N N . SER A 1 89 ? -6.395 -21.694 -19.633 1.00 59.81 89 SER A N 1
ATOM 713 C CA . SER A 1 89 ? -7.389 -22.484 -20.351 1.00 59.81 89 SER A CA 1
ATOM 714 C C . SER A 1 89 ? -8.508 -21.534 -20.799 1.00 59.81 89 SER A C 1
ATOM 716 O O . SER A 1 89 ? -8.942 -20.699 -19.994 1.00 59.81 89 SER A O 1
ATOM 718 N N . PRO A 1 90 ? -8.958 -21.592 -22.066 1.00 57.09 90 PRO A N 1
ATOM 719 C CA . PRO A 1 90 ? -10.059 -20.755 -22.517 1.00 57.09 90 PRO A CA 1
ATOM 720 C C . PRO A 1 90 ? -11.230 -20.916 -21.545 1.00 57.09 90 PRO A C 1
ATOM 722 O O . PRO A 1 90 ? -11.635 -22.037 -21.233 1.00 57.09 90 PRO A O 1
ATOM 725 N N . ARG A 1 91 ? -11.731 -19.796 -21.006 1.00 58.50 91 ARG A N 1
ATOM 726 C CA . ARG A 1 91 ? -12.950 -19.818 -20.193 1.00 58.50 91 ARG A CA 1
ATOM 727 C C . ARG A 1 91 ? -14.068 -20.364 -21.093 1.00 58.50 91 ARG A C 1
ATOM 729 O O . ARG A 1 91 ? -14.307 -19.749 -22.132 1.00 58.50 91 ARG A O 1
ATOM 736 N N . PRO A 1 92 ? -14.745 -21.472 -20.744 1.00 53.34 92 PRO A N 1
ATOM 737 C CA . PRO A 1 92 ? -15.913 -21.912 -21.493 1.00 53.34 92 PRO A CA 1
ATOM 738 C C . PRO A 1 92 ? -17.032 -20.913 -21.185 1.00 53.34 92 PRO A C 1
ATOM 740 O O . PRO A 1 92 ? -17.576 -20.925 -20.083 1.00 53.34 92 PRO A O 1
ATOM 743 N N . GLY A 1 93 ? -17.296 -19.966 -22.085 1.00 57.59 93 GLY A N 1
ATOM 744 C CA . GLY A 1 93 ? -18.337 -18.964 -21.833 1.00 57.59 93 GLY A CA 1
ATOM 745 C C . GLY A 1 93 ? -18.301 -17.678 -22.653 1.00 57.59 93 GLY A C 1
ATOM 746 O O . GLY A 1 93 ? -18.985 -16.732 -22.280 1.00 57.59 93 GLY A O 1
ATOM 747 N N . TYR A 1 94 ? -17.532 -17.606 -23.739 1.00 57.53 94 TYR A N 1
ATOM 748 C CA . TYR A 1 94 ? -17.922 -16.735 -24.845 1.00 57.53 94 TYR A CA 1
ATOM 749 C C . TYR A 1 94 ? -18.505 -17.651 -25.900 1.00 57.53 94 TYR A C 1
ATOM 751 O O . TYR A 1 94 ? -17.770 -18.277 -26.660 1.00 57.53 94 TYR A O 1
ATOM 759 N N . ASP A 1 95 ? -19.824 -17.793 -25.863 1.00 58.12 95 ASP A N 1
ATOM 760 C CA . ASP A 1 95 ? -20.549 -18.391 -26.966 1.00 58.12 95 ASP A CA 1
ATOM 761 C C . ASP A 1 95 ? -20.198 -17.559 -28.198 1.00 58.12 95 ASP A C 1
ATOM 763 O O . ASP A 1 95 ? -20.398 -16.342 -28.222 1.00 58.12 95 ASP A O 1
ATOM 767 N N . GLU A 1 96 ? -19.580 -18.206 -29.182 1.00 58.47 96 GLU A N 1
ATOM 768 C CA . GLU A 1 96 ? -19.382 -17.641 -30.504 1.00 58.47 96 GLU A CA 1
ATOM 769 C C . GLU A 1 96 ? -20.756 -17.165 -30.979 1.00 58.47 96 GLU A C 1
ATOM 771 O O . GLU A 1 96 ? -21.645 -17.974 -31.261 1.00 58.47 96 GLU A O 1
ATOM 776 N N . ILE A 1 97 ? -20.964 -15.846 -31.000 1.00 62.75 97 ILE A N 1
ATOM 777 C CA . ILE A 1 97 ? -22.113 -15.263 -31.677 1.00 62.75 97 ILE A CA 1
ATOM 778 C C . ILE A 1 97 ? -21.902 -15.653 -33.133 1.00 62.75 97 ILE A C 1
ATOM 780 O O . ILE A 1 97 ? -21.039 -15.095 -33.808 1.00 62.75 97 ILE A O 1
ATOM 784 N N . LYS A 1 98 ? -22.609 -16.699 -33.570 1.00 56.94 98 LYS A N 1
ATOM 785 C CA . LYS A 1 98 ? -22.563 -17.163 -34.950 1.00 56.94 98 LYS A CA 1
ATOM 786 C C . LYS A 1 98 ? -22.909 -15.972 -35.825 1.00 56.94 98 LYS A C 1
ATOM 788 O O . LYS A 1 98 ? -23.952 -15.348 -35.640 1.00 56.94 98 LYS A O 1
ATOM 793 N N . ASP A 1 99 ? -21.980 -15.666 -36.719 1.00 62.44 99 ASP A N 1
ATOM 794 C CA . ASP A 1 99 ? -22.080 -14.645 -37.746 1.00 62.44 99 ASP A CA 1
ATOM 795 C C . ASP A 1 99 ? -23.223 -15.031 -38.690 1.00 62.44 99 ASP A C 1
ATOM 797 O O . ASP A 1 99 ? -23.061 -15.728 -39.689 1.00 62.44 99 ASP A O 1
ATOM 801 N N . GLU A 1 100 ? -24.438 -14.698 -38.287 1.00 64.31 100 GLU A N 1
ATOM 802 C CA . GLU A 1 100 ? -25.621 -14.825 -39.107 1.00 64.31 100 GLU A CA 1
ATOM 803 C C . GLU A 1 100 ? -26.547 -13.691 -38.688 1.00 64.31 100 GLU A C 1
ATOM 805 O O . GLU A 1 100 ? -27.240 -13.794 -37.681 1.00 64.31 100 GLU A O 1
ATOM 810 N N . GLN A 1 101 ? -26.499 -12.571 -39.418 1.00 53.09 101 GLN A N 1
ATOM 811 C CA . GLN A 1 101 ? -27.663 -11.957 -40.072 1.00 53.09 101 GLN A CA 1
ATOM 812 C C . GLN A 1 101 ? -27.275 -10.661 -40.818 1.00 53.09 101 GLN A C 1
ATOM 814 O O . GLN A 1 101 ? -27.034 -9.638 -40.191 1.00 53.09 101 GLN A O 1
ATOM 819 N N . LYS A 1 102 ? -27.358 -10.750 -42.160 1.00 44.69 102 LYS A N 1
ATOM 820 C CA . LYS A 1 102 ? -28.036 -9.832 -43.114 1.00 44.69 102 LYS A CA 1
ATOM 821 C C . LYS A 1 102 ? -27.542 -8.370 -43.160 1.00 44.69 102 LYS A C 1
ATOM 823 O O . LYS A 1 102 ? -27.575 -7.671 -42.160 1.00 44.69 102 LYS A O 1
ATOM 828 N N . VAL A 1 103 ? -27.162 -7.807 -44.313 1.00 41.38 103 VAL A N 1
ATOM 829 C CA . VAL A 1 103 ? -27.863 -7.718 -45.619 1.00 41.38 103 VAL A CA 1
ATOM 830 C C . VAL A 1 103 ? -26.846 -7.620 -46.751 1.00 41.38 103 VAL A C 1
ATOM 832 O O . VAL A 1 103 ? -25.856 -6.879 -46.571 1.00 41.38 103 VAL A O 1
#

Secondary structure (DSSP, 8-state):
--------------TTS------SS--HHHHHHHHHHHHHHHHHHHHHHIIIIIS---GGGSSTTHHHHHHHHHHHHHHHHHHH----PPPTT----------

=== Feature glossary ===
Legend for the data blocks above and below:

— What the protein is —

The amino-acid sequence is the protein's primary structure: the linear order of residues from the N-terminus to the C-terminus, written in one-letter code. Everything else here — the 3D coordinates, the secondary structure, the domain annotations — is ultimately a consequence of this string.

Database cross-references. InterPro integrates a dozen domain/family signature databases into unified entries with residue-range hits. GO terms attach function/process/location labels with evidence codes. CATH codes position the fold in a four-level structural taxonomy. Organism is the NCBI-taxonomy species name.

— Where its atoms are —

The mmCIF block holds the 3D Cartesian coordinates of each backbone atom (N, Cα, C, O) in ångströms. mmCIF is the PDB's canonical archive format — a tagged-loop text representation of the atomic model.

The six renders are orthographic views along the three Cartesian axes in both directions. Representation (cartoon, sticks, or surface) and color scheme (sequence-rainbow or by-chain) vary across proteins so the training set covers all the common visualization conventions.

— Local backbone conformation —

Secondary structure is the local, repeating backbone conformation. DSSP classifies it into eight states by reading the hydrogen-bond network: three helix types (H, G, I), two β types (E, B), two non-regular types (T, S), and unstructured coil (-).

SS3 is a coarse helix/strand/coil call (letters a/b/c) made by the P-SEA algorithm from inter-Cα distances and dihedrals. It is less detailed than DSSP but needs only Cα positions.

Backbone dihedral angles. Every residue except chain termini has a φ (preceding-C → N → Cα → C) and a ψ (N → Cα → C → next-N). They are reported in degrees following the IUPAC sign convention. Secondary structure is essentially a statement about which (φ, ψ) basin each residue occupies.

— Global shape and packing —

The geometric summary reports three shape descriptors. Rg (radius of gyration) measures how spread out the Cα atoms are about their centre of mass; compact globular proteins have small Rg, elongated or unfolded ones large. Cα contacts (<8 Å, |i−j|>4) count long-range residue pairs in spatial proximity — high for tightly packed folds, near zero for rods or random coil. The bounding-box extents give the protein's footprint along x, y, z in Å.

Solvent accessibility: the surface area of each residue that a 1.4 Å water probe can touch, in Å². When only backbone atoms are present the absolute values are lower than full-atom SASA (side chains contribute most of the area) and are flagged as backbone-only.

Plot images: a contact map (which residues are close in 3D, as an N×N binary image), a Ramachandran scatter (backbone torsion angles, revealing secondary-structure composition at a glance), and — for AlphaFold structures — a PAE heatmap (pairwise prediction confidence).

— Structural neighborhood —

Foldseek's 3Di representation compresses backbone geometry into a per-residue letter drawn from a learned twenty-state alphabet. It captures the tertiary interaction pattern around each residue — which residues are packed against it in space, regardless of where they are in sequence.

Structural nearest neighbors (via Foldseek easy-search vs the PDB). Reporte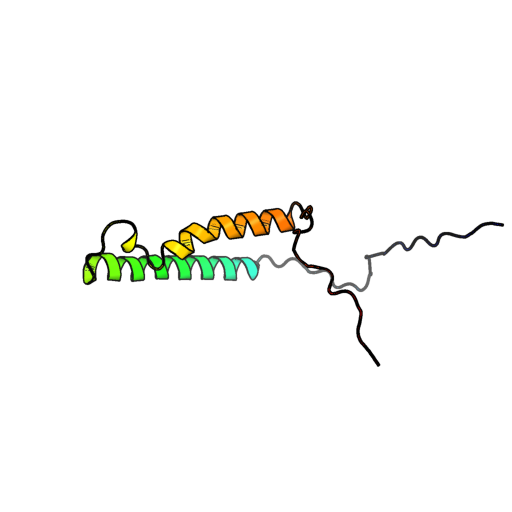d per hit: target PDB id, E-value, and alignment TM-score. A TM-score above ~0.5 is the conventional threshold for 'same fold'.

— Confidence and disorder —

pLDDT (predicted Local Distance Difference Test) is AlphaFold's per-residue confidence score, ranging from 0 to 100. Values above 90 indicate high confidence (typically well-packed cores); 70–90 is confident; 50–70 low confidence; below 50 usually means the region is disordered or the prediction is unreliable there. AlphaFold stores pLDDT in the mmCIF B-factor column.

For experimental (PDB) structures, the B-factor (temperature factor) quantifies the positional spread of each atom in the crystal — a combination of thermal vibration and static disorder — in units of Å². High B-factors mark flexible loops or poorly resolved regions; low B-factors mark the rigid, well-ordered core.

Predicted Aligned Error (PAE) is an AlphaFold confidence matrix: entry (i, j) is the expected error in the position of residue j, in ångströms, when the prediction is superimposed on the true structure at residue i. Low PAE within a block of residues means that block is internally rigid and well-predicted; high PAE between two blocks means their relative placement is uncertain even if each block individually is confident.